Protein AF-A0A078FXF6-F1 (afdb_monomer_lite)

Organism: Brassica napus (NCBI:txid3708)

Structure (mmCIF, N/CA/C/O backbone):
data_AF-A0A078FXF6-F1
#
_entry.id   AF-A0A078FXF6-F1
#
loop_
_atom_site.group_PDB
_atom_site.id
_atom_site.type_symbol
_atom_site.label_atom_id
_atom_site.label_alt_id
_atom_site.label_comp_id
_atom_site.label_asym_id
_atom_site.label_entity_id
_atom_site.label_seq_id
_atom_site.pdbx_PDB_ins_code
_atom_site.Cartn_x
_atom_site.Cartn_y
_atom_site.Cartn_z
_atom_site.occupancy
_atom_site.B_iso_or_equiv
_atom_site.auth_seq_id
_atom_site.auth_comp_id
_atom_site.auth_asym_id
_atom_site.auth_atom_id
_atom_site.pdbx_PDB_model_num
ATOM 1 N N . MET A 1 1 ? -2.263 21.112 -23.244 1.00 32.84 1 MET A N 1
ATOM 2 C CA . MET A 1 1 ? -1.954 19.713 -23.606 1.00 32.84 1 MET A CA 1
ATOM 3 C C . MET A 1 1 ? -0.441 19.580 -23.628 1.00 32.84 1 MET A C 1
ATOM 5 O O . MET A 1 1 ? 0.183 19.978 -24.601 1.00 32.84 1 MET A O 1
ATOM 9 N N . GLY A 1 2 ? 0.149 19.208 -22.490 1.00 35.72 2 GLY A N 1
ATOM 10 C CA . GLY A 1 2 ? 1.601 19.121 -22.331 1.00 35.72 2 GLY A CA 1
ATOM 11 C C . GLY A 1 2 ? 2.109 17.804 -22.902 1.00 35.72 2 GLY A C 1
ATOM 12 O O . GLY A 1 2 ? 1.556 16.751 -22.601 1.00 35.72 2 GLY A O 1
ATOM 13 N N . VAL A 1 3 ? 3.125 17.876 -23.754 1.00 35.66 3 VAL A N 1
ATOM 14 C CA . VAL A 1 3 ? 3.787 16.703 -24.325 1.00 35.66 3 VAL A CA 1
ATOM 15 C C . VAL A 1 3 ? 4.560 16.031 -23.188 1.00 35.66 3 VAL A C 1
ATOM 17 O O . VAL A 1 3 ? 5.503 16.616 -22.659 1.00 35.66 3 VAL A O 1
ATOM 20 N N . GLY A 1 4 ? 4.104 14.856 -22.750 1.00 34.31 4 GLY A N 1
ATOM 21 C CA . GLY A 1 4 ? 4.782 14.075 -21.714 1.00 34.31 4 GLY A CA 1
ATOM 22 C C . GLY A 1 4 ? 6.202 13.674 -22.140 1.00 34.31 4 GLY A C 1
ATOM 23 O O . GLY A 1 4 ? 6.516 13.680 -23.335 1.00 34.31 4 GLY A O 1
ATOM 24 N N . PRO A 1 5 ? 7.084 13.339 -21.186 1.00 41.81 5 PRO A N 1
ATOM 25 C CA . PRO A 1 5 ? 8.470 13.013 -21.483 1.00 41.81 5 PRO A CA 1
ATOM 26 C C . PRO A 1 5 ? 8.595 11.762 -22.371 1.00 41.81 5 PRO A C 1
ATOM 28 O O . PRO A 1 5 ? 7.866 10.775 -22.241 1.00 41.81 5 PRO A O 1
ATOM 31 N N . ILE A 1 6 ? 9.538 11.833 -23.310 1.00 39.38 6 ILE A N 1
ATOM 32 C CA . ILE A 1 6 ? 9.763 10.846 -24.366 1.00 39.38 6 ILE A CA 1
ATOM 33 C C . ILE A 1 6 ? 10.965 9.971 -23.995 1.00 39.38 6 ILE A C 1
ATOM 35 O O . ILE A 1 6 ? 12.043 10.508 -23.735 1.00 39.38 6 ILE A O 1
ATOM 39 N N . LEU A 1 7 ? 10.827 8.639 -24.042 1.00 47.16 7 LEU A N 1
ATOM 40 C CA . LEU A 1 7 ? 11.956 7.727 -23.843 1.00 47.16 7 LEU A CA 1
ATOM 41 C C . LEU A 1 7 ? 12.024 6.624 -24.912 1.00 47.16 7 LEU A C 1
ATOM 43 O O . LEU A 1 7 ? 11.009 6.103 -25.357 1.00 47.16 7 LEU A O 1
ATOM 47 N N . ASN A 1 8 ? 13.231 6.246 -25.336 1.00 39.69 8 ASN A N 1
ATOM 48 C CA . ASN A 1 8 ? 13.445 5.203 -26.347 1.00 39.69 8 ASN A CA 1
ATOM 49 C C . ASN A 1 8 ? 13.831 3.874 -25.681 1.00 39.69 8 ASN A C 1
ATOM 51 O O . ASN A 1 8 ? 14.885 3.798 -25.050 1.00 39.69 8 ASN A O 1
ATOM 55 N N . PHE A 1 9 ? 13.038 2.814 -25.871 1.00 40.16 9 PHE A N 1
ATOM 56 C CA . PHE A 1 9 ? 13.339 1.474 -25.348 1.00 40.16 9 PHE A CA 1
ATOM 57 C C . PHE A 1 9 ? 13.488 0.442 -26.473 1.00 40.16 9 PHE A C 1
ATOM 59 O O . PHE A 1 9 ? 12.842 0.511 -27.515 1.00 40.16 9 PHE A O 1
ATOM 66 N N . LYS A 1 10 ? 14.335 -0.575 -26.254 1.00 38.81 10 LYS A N 1
ATOM 67 C CA . LYS A 1 10 ? 14.360 -1.784 -27.091 1.00 38.81 10 LYS A CA 1
ATOM 68 C C . LYS A 1 10 ? 13.373 -2.804 -26.528 1.00 38.81 10 LYS A C 1
ATOM 70 O O . LYS A 1 10 ? 13.610 -3.343 -25.450 1.00 38.81 10 LYS A O 1
ATOM 75 N N . LYS A 1 11 ? 12.361 -3.165 -27.323 1.00 38.41 11 LYS A N 1
ATOM 76 C CA . LYS A 1 11 ? 11.330 -4.195 -27.056 1.00 38.41 11 LYS A CA 1
ATOM 77 C C . LYS A 1 11 ? 11.860 -5.507 -26.450 1.00 38.41 11 LYS A C 1
ATOM 79 O O . LYS A 1 11 ? 11.166 -6.185 -25.706 1.00 38.41 11 LYS A O 1
ATOM 84 N N . LYS A 1 12 ? 13.128 -5.845 -26.717 1.00 35.59 12 LYS A N 1
ATOM 85 C CA . LYS A 1 12 ? 13.789 -7.063 -26.228 1.00 35.59 12 LYS A CA 1
ATOM 86 C C . LYS A 1 12 ? 14.104 -7.081 -24.720 1.00 35.59 12 LYS A C 1
ATOM 88 O O . LYS A 1 12 ? 14.431 -8.153 -24.229 1.00 35.59 12 LYS A O 1
ATOM 93 N N . LEU A 1 13 ? 14.040 -5.948 -24.006 1.00 41.03 13 LEU A N 1
ATOM 94 C CA . LEU A 1 13 ? 14.214 -5.917 -22.541 1.00 41.03 13 LEU A CA 1
ATOM 95 C C . LEU A 1 13 ? 12.914 -6.165 -21.760 1.00 41.03 13 LEU A C 1
ATOM 97 O O . LEU A 1 13 ? 12.988 -6.574 -20.608 1.00 41.03 13 LEU A O 1
ATOM 101 N N . ILE A 1 14 ? 11.744 -5.937 -22.365 1.00 43.31 14 ILE A N 1
ATOM 102 C CA . ILE A 1 14 ? 10.463 -5.925 -21.637 1.00 43.31 14 ILE A CA 1
ATOM 103 C C . ILE A 1 14 ? 9.888 -7.346 -21.486 1.00 43.31 14 ILE A C 1
ATOM 105 O O . ILE A 1 14 ? 9.278 -7.658 -20.474 1.00 43.31 14 ILE A O 1
ATOM 109 N N . THR A 1 15 ? 10.155 -8.258 -22.428 1.00 36.28 15 THR A N 1
ATOM 110 C CA . THR A 1 15 ? 9.538 -9.603 -22.439 1.00 36.28 15 THR A CA 1
ATOM 111 C C . THR A 1 15 ? 10.509 -10.761 -22.193 1.00 36.28 15 THR A C 1
ATOM 113 O O . THR A 1 15 ? 10.181 -11.921 -22.438 1.00 36.28 15 THR A O 1
ATOM 116 N N . GLY A 1 16 ? 11.725 -10.499 -21.715 1.00 30.41 16 GLY A N 1
ATOM 117 C CA . GLY A 1 16 ? 12.685 -11.568 -21.466 1.00 30.41 16 GLY A CA 1
ATOM 118 C C . GLY A 1 16 ? 13.772 -11.150 -20.499 1.00 30.41 16 GLY A C 1
ATOM 119 O O . GLY A 1 16 ? 14.509 -10.207 -20.771 1.00 30.41 16 GLY A O 1
ATOM 120 N N . ARG A 1 17 ? 13.908 -11.896 -19.393 1.00 32.69 17 ARG A N 1
ATOM 121 C CA . ARG A 1 17 ? 15.069 -11.806 -18.497 1.00 32.69 17 ARG A CA 1
ATOM 122 C C . ARG A 1 17 ? 16.344 -11.721 -19.351 1.00 32.69 17 ARG A C 1
ATOM 124 O O . ARG A 1 17 ? 16.556 -12.630 -20.164 1.00 32.69 17 ARG A O 1
ATOM 131 N N . PRO A 1 18 ? 17.204 -10.701 -19.191 1.00 36.16 18 PRO A N 1
ATOM 132 C CA . PRO A 1 18 ? 18.465 -10.657 -19.910 1.00 36.16 18 PRO A CA 1
ATOM 133 C C . PRO A 1 18 ? 19.343 -11.802 -19.395 1.00 36.16 18 PRO A C 1
ATOM 135 O O . PRO A 1 18 ? 19.995 -11.710 -18.356 1.00 36.16 18 PRO A O 1
ATOM 138 N N . LYS A 1 19 ? 19.342 -12.932 -20.112 1.00 31.70 19 LYS A N 1
ATOM 139 C CA . LYS A 1 19 ? 20.349 -13.973 -19.917 1.00 31.70 19 LYS A CA 1
ATOM 140 C C . LYS A 1 19 ? 21.708 -13.328 -20.175 1.00 31.70 19 LYS A C 1
ATOM 142 O O . LYS A 1 19 ? 21.952 -12.791 -21.253 1.00 31.70 19 LYS A O 1
ATOM 147 N N . LYS A 1 20 ? 22.557 -13.379 -19.148 1.00 42.22 20 LYS A N 1
ATOM 148 C CA . LYS A 1 20 ? 23.985 -13.049 -19.153 1.00 42.22 20 LYS A CA 1
ATOM 149 C C . LYS A 1 20 ? 24.634 -13.351 -20.511 1.00 42.22 20 LYS A C 1
ATOM 151 O O . LYS A 1 20 ? 24.920 -14.507 -20.793 1.00 42.22 20 LYS A O 1
ATOM 156 N N . GLN A 1 21 ? 24.898 -12.319 -21.310 1.00 36.09 21 GLN A N 1
ATOM 157 C CA . GLN A 1 21 ? 26.062 -12.221 -22.200 1.00 36.09 21 GLN A CA 1
ATOM 158 C C . GLN A 1 21 ? 26.080 -10.846 -22.871 1.00 36.09 21 GLN A C 1
ATOM 160 O O . GLN A 1 21 ? 25.682 -10.665 -24.019 1.00 36.09 21 GLN A O 1
ATOM 165 N N . ILE A 1 22 ? 26.602 -9.857 -22.149 1.00 33.50 22 ILE A N 1
ATOM 166 C CA . ILE A 1 22 ? 27.200 -8.698 -22.806 1.00 33.50 22 ILE A CA 1
ATOM 167 C C . ILE A 1 22 ? 28.581 -9.177 -23.259 1.00 33.50 22 ILE A C 1
ATOM 169 O O . ILE A 1 22 ? 29.543 -9.172 -22.492 1.00 33.50 22 ILE A O 1
ATOM 173 N N . ARG A 1 23 ? 28.661 -9.699 -24.491 1.00 30.16 23 ARG A N 1
ATOM 174 C CA . ARG A 1 23 ? 29.949 -9.870 -25.170 1.00 30.16 23 ARG A CA 1
ATOM 175 C C . ARG A 1 23 ? 30.587 -8.485 -25.265 1.00 30.16 23 ARG A C 1
ATOM 177 O O . ARG A 1 23 ? 29.956 -7.548 -25.753 1.00 30.16 23 ARG A O 1
ATOM 184 N N . LYS A 1 24 ? 31.823 -8.378 -24.773 1.00 37.53 24 LYS A N 1
ATOM 185 C CA . LYS A 1 24 ? 32.689 -7.220 -24.994 1.00 37.53 24 LYS A CA 1
ATOM 186 C C . LYS A 1 24 ? 32.743 -6.917 -26.494 1.00 37.53 24 LYS A C 1
ATOM 188 O O . LYS A 1 24 ? 32.769 -7.834 -27.313 1.00 37.53 24 LYS A O 1
ATOM 193 N N . ASN A 1 25 ? 32.723 -5.623 -26.785 1.00 43.06 25 ASN A N 1
ATOM 194 C CA . ASN A 1 25 ? 32.970 -4.980 -28.070 1.00 43.06 25 ASN A CA 1
ATOM 195 C C . ASN A 1 25 ? 33.902 -5.800 -28.989 1.00 43.06 25 ASN A C 1
ATOM 197 O O . ASN A 1 25 ? 34.987 -6.180 -28.547 1.00 43.06 25 ASN A O 1
ATOM 201 N N . PRO A 1 26 ? 33.545 -5.988 -30.268 1.00 36.91 26 PRO A N 1
ATOM 202 C CA . PRO A 1 26 ? 34.552 -5.918 -31.306 1.00 36.91 26 PRO A CA 1
ATOM 203 C C . PRO A 1 26 ? 34.165 -4.848 -32.318 1.00 36.91 26 PRO A C 1
ATOM 205 O O . PRO A 1 26 ? 33.087 -4.854 -32.917 1.00 36.91 26 PRO A O 1
ATOM 208 N N . GLU A 1 27 ? 35.094 -3.921 -32.466 1.00 42.72 27 GLU A N 1
ATOM 209 C CA . GLU A 1 27 ? 35.189 -3.002 -33.579 1.00 42.72 27 GLU A CA 1
ATOM 210 C C . GLU A 1 27 ? 35.084 -3.764 -34.912 1.00 42.72 27 GLU A C 1
ATOM 212 O O . GLU A 1 27 ? 35.581 -4.879 -35.055 1.00 42.72 27 GLU A O 1
ATOM 217 N N . THR A 1 28 ? 34.387 -3.143 -35.865 1.00 37.56 28 THR A N 1
ATOM 218 C CA . THR A 1 28 ? 34.524 -3.315 -37.322 1.00 37.56 28 THR A CA 1
ATOM 219 C C . THR A 1 28 ? 34.809 -4.729 -37.849 1.00 37.56 28 THR A C 1
ATOM 221 O O . THR A 1 28 ? 35.957 -5.124 -38.022 1.00 37.56 28 THR A O 1
ATOM 224 N N . PHE A 1 29 ? 33.760 -5.431 -38.284 1.00 34.91 29 PHE A N 1
ATOM 225 C CA . PHE A 1 29 ? 33.900 -6.462 -39.316 1.00 34.91 29 PHE A CA 1
ATOM 226 C C . PHE A 1 29 ? 33.449 -5.889 -40.661 1.00 34.91 29 PHE A C 1
ATOM 228 O O . PHE A 1 29 ? 32.265 -5.635 -40.876 1.00 34.91 29 PHE A O 1
ATOM 235 N N . CYS A 1 30 ? 34.410 -5.677 -41.560 1.00 30.48 30 CYS A N 1
ATOM 236 C CA . CYS A 1 30 ? 34.170 -5.370 -42.964 1.00 30.48 30 CYS A CA 1
ATOM 237 C C . CYS A 1 30 ? 34.418 -6.640 -43.788 1.00 30.48 30 CYS A C 1
ATOM 239 O O . CYS A 1 30 ? 35.562 -7.011 -44.038 1.00 30.48 30 CYS A O 1
ATOM 241 N N . CYS A 1 31 ? 33.348 -7.298 -44.232 1.00 32.03 31 CYS A N 1
ATOM 242 C CA . CYS A 1 31 ? 33.403 -8.189 -45.387 1.00 32.03 31 CYS A CA 1
ATOM 243 C C . CYS A 1 31 ? 32.478 -7.621 -46.470 1.00 32.03 31 CYS A C 1
ATOM 245 O O . CYS A 1 31 ? 31.262 -7.578 -46.314 1.00 32.03 31 CYS A O 1
ATOM 247 N N . ARG A 1 32 ? 33.136 -7.120 -47.521 1.00 43.12 32 ARG A N 1
ATOM 248 C CA . ARG A 1 32 ? 32.681 -6.706 -48.859 1.00 43.12 32 ARG A CA 1
ATOM 249 C C . ARG A 1 32 ? 31.181 -6.855 -49.179 1.00 43.12 32 ARG A C 1
ATOM 251 O O . ARG A 1 32 ? 30.665 -7.959 -49.303 1.00 43.12 32 ARG A O 1
ATOM 258 N N . GLY A 1 33 ? 30.570 -5.728 -49.550 1.00 41.19 33 GLY A N 1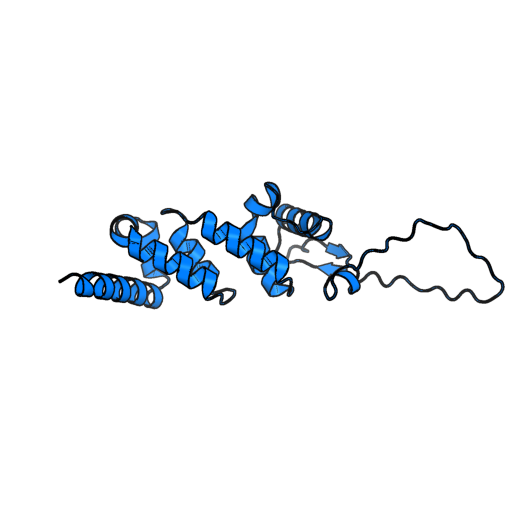
ATOM 259 C CA . GLY A 1 33 ? 29.782 -5.670 -50.790 1.00 41.19 33 GLY A CA 1
ATOM 260 C C . GLY A 1 33 ? 28.266 -5.512 -50.693 1.00 41.19 33 GLY A C 1
ATOM 261 O O . GLY A 1 33 ? 27.659 -5.223 -51.713 1.00 41.19 33 GLY A O 1
ATOM 262 N N . HIS A 1 34 ? 27.648 -5.609 -49.516 1.00 32.91 34 HIS A N 1
ATOM 263 C CA . HIS A 1 34 ? 26.240 -5.235 -49.345 1.00 32.91 34 HIS A CA 1
ATOM 264 C C . HIS A 1 34 ? 26.076 -4.427 -48.059 1.00 32.91 34 HIS A C 1
ATOM 266 O O . HIS A 1 34 ? 26.084 -4.977 -46.959 1.00 32.91 34 HIS A O 1
ATOM 272 N N . HIS A 1 35 ? 25.920 -3.107 -48.187 1.00 35.78 35 HIS A N 1
ATOM 273 C CA . HIS A 1 35 ? 25.450 -2.266 -47.088 1.00 35.78 35 HIS A CA 1
ATOM 274 C C . HIS A 1 35 ? 23.980 -2.599 -46.801 1.00 35.78 35 HIS A C 1
ATOM 276 O O . HIS A 1 35 ? 23.073 -1.873 -47.197 1.00 35.78 35 HIS A O 1
ATOM 282 N N . VAL A 1 36 ? 23.721 -3.696 -46.090 1.00 37.03 36 VAL A N 1
ATOM 283 C CA . VAL A 1 36 ? 22.440 -3.856 -45.403 1.00 37.03 36 VAL A CA 1
ATOM 284 C C . VAL A 1 36 ? 22.536 -3.032 -44.128 1.00 37.03 36 VAL A C 1
ATOM 286 O O . VAL A 1 36 ? 23.030 -3.478 -43.093 1.00 37.03 36 VAL A O 1
ATOM 289 N N . MET A 1 37 ? 22.099 -1.779 -44.225 1.00 37.25 37 MET A N 1
ATOM 290 C CA . MET A 1 37 ? 21.830 -0.942 -43.065 1.00 37.25 37 MET A CA 1
ATOM 291 C C . MET A 1 37 ? 20.722 -1.622 -42.256 1.00 37.25 37 MET A C 1
ATOM 293 O O . MET A 1 37 ? 19.537 -1.465 -42.545 1.00 37.25 37 MET A O 1
ATOM 297 N N . LEU A 1 38 ? 21.091 -2.387 -41.225 1.00 44.50 38 LEU A N 1
ATOM 298 C CA . LEU A 1 38 ? 20.154 -2.766 -40.173 1.00 44.50 38 LEU A CA 1
ATOM 299 C C . LEU A 1 38 ? 19.794 -1.483 -39.427 1.00 44.50 38 LEU A C 1
ATOM 301 O O . LEU A 1 38 ? 20.448 -1.098 -38.455 1.00 44.50 38 LEU A O 1
ATOM 305 N N . LYS A 1 39 ? 18.780 -0.779 -39.938 1.00 39.88 39 LYS A N 1
ATOM 306 C CA . LYS A 1 39 ? 18.172 0.378 -39.292 1.00 39.88 39 LYS A CA 1
ATOM 307 C C . LYS A 1 39 ? 17.826 -0.059 -37.872 1.00 39.88 39 LYS A C 1
ATOM 309 O O . LYS A 1 39 ? 16.945 -0.890 -37.668 1.00 39.88 39 LYS A O 1
ATOM 314 N N . ARG A 1 40 ? 18.563 0.456 -36.883 1.00 50.62 40 ARG A N 1
ATOM 315 C CA . ARG A 1 40 ? 18.169 0.358 -35.476 1.00 50.62 40 ARG A CA 1
ATOM 316 C C . ARG A 1 40 ? 16.817 1.058 -35.388 1.00 50.62 40 ARG A C 1
ATOM 318 O O . ARG A 1 40 ? 16.764 2.283 -35.404 1.00 50.62 40 ARG A O 1
ATOM 325 N N . SER A 1 41 ? 15.733 0.292 -35.365 1.00 49.66 41 SER A N 1
ATOM 326 C CA . SER A 1 41 ? 14.411 0.816 -35.055 1.00 49.66 41 SER A CA 1
ATOM 327 C C . SER A 1 41 ? 14.444 1.253 -33.591 1.00 49.66 41 SER A C 1
ATOM 329 O O . SER A 1 41 ? 14.396 0.427 -32.680 1.00 49.66 41 SER A O 1
ATOM 331 N N . CYS A 1 42 ? 14.652 2.549 -33.366 1.00 51.47 42 CYS A N 1
ATOM 332 C CA . CYS A 1 42 ? 14.378 3.162 -32.076 1.00 51.47 42 CYS A CA 1
ATOM 333 C C . CYS A 1 42 ? 12.858 3.273 -31.987 1.00 51.47 42 CYS A C 1
ATOM 335 O O . CYS A 1 42 ? 12.262 4.055 -32.724 1.00 51.47 42 CYS A O 1
ATOM 337 N N . GLU A 1 43 ? 12.241 2.432 -31.162 1.00 61.62 43 GLU A N 1
ATOM 338 C CA . GLU A 1 43 ? 10.837 2.593 -30.805 1.00 61.62 43 GLU A CA 1
ATOM 339 C C . GLU A 1 43 ? 10.776 3.553 -29.618 1.00 61.62 43 GLU A C 1
ATOM 341 O O . GLU A 1 43 ? 11.410 3.351 -28.577 1.00 61.62 43 GLU A O 1
ATOM 346 N N . THR A 1 44 ? 10.048 4.639 -29.824 1.00 61.31 44 THR A N 1
ATOM 347 C CA . THR A 1 44 ? 9.830 5.666 -28.821 1.00 61.31 44 THR A CA 1
ATOM 348 C C . THR A 1 44 ? 8.581 5.316 -28.025 1.00 61.31 44 THR A C 1
ATOM 350 O O . THR A 1 44 ? 7.508 5.155 -28.601 1.00 61.31 44 THR A O 1
ATOM 353 N N . VAL A 1 45 ? 8.721 5.200 -26.706 1.00 69.44 45 VAL A N 1
ATOM 354 C CA . VAL A 1 45 ? 7.616 4.979 -25.771 1.00 69.44 45 VAL A CA 1
ATOM 355 C C . VAL A 1 45 ? 7.416 6.254 -24.959 1.00 69.44 45 VAL A C 1
ATOM 357 O O . VAL A 1 45 ? 8.323 6.746 -24.287 1.00 69.44 45 VAL A O 1
ATOM 360 N N . THR A 1 46 ? 6.216 6.812 -25.046 1.00 73.44 46 THR A N 1
ATOM 361 C CA . THR A 1 46 ? 5.797 7.991 -24.285 1.00 73.44 46 THR A CA 1
ATOM 362 C C . THR A 1 46 ? 5.091 7.570 -23.001 1.00 73.44 46 THR A C 1
ATOM 364 O O . THR A 1 46 ? 4.162 6.761 -23.043 1.00 73.44 46 THR A O 1
ATOM 367 N N . PHE A 1 47 ? 5.498 8.158 -21.875 1.00 77.75 47 PHE A N 1
ATOM 368 C CA . PHE A 1 47 ? 4.859 7.973 -20.570 1.00 77.75 47 PHE A CA 1
ATOM 369 C C . PHE A 1 47 ? 4.126 9.264 -20.205 1.00 77.75 47 PHE A C 1
ATOM 371 O O . PHE A 1 47 ? 4.692 10.145 -19.566 1.00 77.75 47 PHE A O 1
ATOM 378 N N . SER A 1 48 ? 2.880 9.409 -20.666 1.00 76.31 48 SER A N 1
ATOM 379 C CA . SER A 1 48 ? 2.077 10.622 -20.427 1.00 76.31 48 SER A CA 1
ATOM 380 C C . SER A 1 48 ? 1.703 10.821 -18.960 1.00 76.31 48 SER A C 1
ATOM 382 O O . SER A 1 48 ? 1.510 11.953 -18.530 1.00 76.31 48 SER A O 1
ATOM 384 N N . GLU A 1 49 ? 1.624 9.726 -18.205 1.00 77.25 49 GLU A N 1
ATOM 385 C CA . GLU A 1 49 ? 1.096 9.731 -16.836 1.00 77.25 49 GLU A CA 1
ATOM 386 C C . GLU A 1 49 ? 2.174 10.050 -15.800 1.00 77.25 49 GLU A C 1
ATOM 388 O O . GLU A 1 49 ? 1.856 10.300 -14.642 1.00 77.25 49 GLU A O 1
ATOM 393 N N . LEU A 1 50 ? 3.444 10.007 -16.216 1.00 83.00 50 LEU A N 1
ATOM 394 C CA . LEU A 1 50 ? 4.586 10.192 -15.339 1.00 83.00 50 LEU A CA 1
ATOM 395 C C . LEU A 1 50 ? 5.155 11.600 -15.461 1.00 83.00 50 LEU A C 1
ATOM 397 O O . LEU A 1 50 ? 5.413 12.115 -16.553 1.00 83.00 50 LEU A O 1
ATOM 401 N N . LYS A 1 51 ? 5.449 12.189 -14.308 1.00 89.12 51 LYS A N 1
ATOM 402 C CA . LYS A 1 51 ? 6.309 13.362 -14.192 1.00 89.12 51 LYS A CA 1
ATOM 403 C C . LYS A 1 51 ? 7.758 12.980 -14.479 1.00 89.12 51 LYS A C 1
ATOM 405 O O . LYS A 1 51 ? 8.141 11.810 -14.471 1.00 89.12 51 LYS A O 1
ATOM 410 N N . HIS A 1 52 ? 8.590 13.996 -14.699 1.00 85.69 52 HIS A N 1
ATOM 411 C CA . HIS A 1 52 ? 10.005 13.807 -15.018 1.00 85.69 52 HIS A CA 1
ATOM 412 C C . HIS A 1 52 ? 10.740 12.941 -13.981 1.00 85.69 52 HIS A C 1
ATOM 414 O O . HIS A 1 52 ? 11.456 12.017 -14.353 1.00 85.69 52 HIS A O 1
ATOM 420 N N . GLU A 1 53 ? 10.511 13.196 -12.693 1.00 88.75 53 GLU A N 1
ATOM 421 C CA . GLU A 1 53 ? 11.165 12.486 -11.586 1.00 88.75 53 GLU A CA 1
ATOM 422 C C . GLU A 1 53 ? 10.730 11.017 -11.488 1.00 88.75 53 GLU A C 1
ATOM 424 O O . GLU A 1 53 ? 11.562 10.132 -11.279 1.00 88.75 53 GLU A O 1
ATOM 429 N N . GLU A 1 54 ? 9.445 10.746 -11.717 1.00 88.38 54 GLU A N 1
ATOM 430 C CA . GLU A 1 54 ? 8.868 9.398 -11.690 1.00 88.38 54 GLU A CA 1
ATOM 431 C C . GLU A 1 54 ? 9.355 8.570 -12.883 1.00 88.38 54 GLU A C 1
ATOM 433 O O . GLU A 1 54 ? 9.697 7.395 -12.737 1.00 88.38 54 GLU A O 1
ATOM 438 N N . LEU A 1 55 ? 9.457 9.196 -14.063 1.00 88.19 55 LEU A N 1
ATOM 439 C CA . LEU A 1 55 ? 10.066 8.568 -15.230 1.00 88.19 55 LEU A CA 1
ATOM 440 C C . LEU A 1 55 ? 11.549 8.287 -14.983 1.00 88.19 55 LEU A C 1
ATOM 442 O O . LEU A 1 55 ? 12.026 7.204 -15.307 1.00 88.19 55 LEU A O 1
ATOM 446 N N . GLU A 1 56 ? 12.288 9.228 -14.398 1.00 88.38 56 GLU A N 1
ATOM 447 C CA . GLU A 1 56 ? 13.696 9.014 -14.069 1.00 88.38 56 GLU A CA 1
ATOM 448 C C . GLU A 1 56 ? 13.868 7.834 -13.100 1.00 88.38 56 GLU A C 1
ATOM 450 O O . GLU A 1 56 ? 14.777 7.023 -13.284 1.00 88.38 56 GLU A O 1
ATOM 455 N N . ALA A 1 57 ? 12.982 7.697 -12.108 1.00 89.75 57 ALA A N 1
ATOM 456 C CA . ALA A 1 57 ? 12.966 6.555 -11.199 1.00 89.75 57 ALA A CA 1
ATOM 457 C C . ALA A 1 57 ? 12.686 5.234 -11.939 1.00 89.75 57 ALA A C 1
ATOM 459 O O . ALA A 1 57 ? 13.423 4.268 -11.760 1.00 89.75 57 ALA A O 1
ATOM 460 N N . LEU A 1 58 ? 11.696 5.204 -12.838 1.00 88.38 58 LEU A N 1
ATOM 461 C CA . LEU A 1 58 ? 11.399 4.025 -13.660 1.00 88.38 58 LEU A CA 1
ATOM 462 C C . LEU A 1 58 ? 12.598 3.615 -14.526 1.00 88.38 58 LEU A C 1
ATOM 464 O O . LEU A 1 58 ? 12.936 2.438 -14.633 1.00 88.38 58 LEU A O 1
ATOM 468 N N . VAL A 1 59 ? 13.249 4.590 -15.157 1.00 86.94 59 VAL A N 1
ATOM 469 C CA . VAL A 1 59 ? 14.416 4.350 -16.009 1.00 86.94 59 VAL A CA 1
ATOM 470 C C . VAL A 1 59 ? 15.568 3.804 -15.185 1.00 86.94 59 VAL A C 1
ATOM 472 O O . VAL A 1 59 ? 16.166 2.803 -15.575 1.00 86.94 59 VAL A O 1
ATOM 475 N N . LYS A 1 60 ? 15.854 4.413 -14.030 1.00 87.19 60 LYS A N 1
ATOM 476 C CA . LYS A 1 60 ? 16.874 3.903 -13.108 1.00 87.19 60 LYS A CA 1
ATOM 477 C C . LYS A 1 60 ? 16.604 2.453 -12.732 1.00 87.19 60 LYS A C 1
ATOM 479 O O . LYS A 1 60 ? 17.531 1.651 -12.827 1.00 87.19 60 LYS A O 1
ATOM 484 N N . PHE A 1 61 ? 15.353 2.102 -12.451 1.00 87.94 61 PHE A N 1
ATOM 485 C CA . PHE A 1 61 ? 14.985 0.727 -12.148 1.00 87.94 61 PHE A CA 1
ATOM 486 C C . PHE A 1 61 ? 15.273 -0.222 -13.317 1.00 87.94 61 PHE A C 1
ATOM 488 O O . PHE A 1 61 ? 15.897 -1.264 -13.125 1.00 87.94 61 PHE A O 1
ATOM 495 N N . ILE A 1 62 ? 14.883 0.138 -14.544 1.00 86.12 62 ILE A N 1
ATOM 496 C CA . ILE A 1 62 ? 15.075 -0.712 -15.735 1.00 86.12 62 ILE A CA 1
ATOM 497 C C . ILE A 1 62 ? 16.562 -0.962 -16.029 1.00 86.12 62 ILE A C 1
ATOM 499 O O . ILE A 1 62 ? 16.923 -2.029 -16.528 1.00 86.12 62 ILE A O 1
ATOM 503 N N . TYR A 1 63 ? 17.425 0.009 -15.726 1.00 84.19 63 TYR A N 1
ATOM 504 C CA . TYR A 1 63 ? 18.876 -0.121 -15.879 1.00 84.19 63 TYR A CA 1
ATOM 505 C C . TYR A 1 63 ? 19.591 -0.669 -14.633 1.00 84.19 63 TYR A C 1
ATOM 507 O O . TYR A 1 63 ? 20.799 -0.913 -14.694 1.00 84.19 63 TYR A O 1
ATOM 515 N N . SER A 1 64 ? 18.878 -0.872 -13.525 1.00 85.25 64 SER A N 1
ATOM 516 C CA . SER A 1 64 ? 19.412 -1.489 -12.311 1.00 85.25 64 SER A CA 1
ATOM 517 C C . SER A 1 64 ? 19.520 -3.013 -12.453 1.00 85.25 64 SER A C 1
ATOM 519 O O . SER A 1 64 ? 19.107 -3.606 -13.451 1.00 85.25 64 SER A O 1
ATOM 521 N N . ASP A 1 65 ? 20.062 -3.677 -11.432 1.00 81.44 65 ASP A N 1
ATOM 522 C CA . ASP A 1 65 ? 20.070 -5.142 -11.361 1.00 81.44 65 ASP A CA 1
ATOM 523 C C . ASP A 1 65 ? 18.680 -5.740 -11.057 1.00 81.44 65 ASP A C 1
ATOM 525 O O . ASP A 1 65 ? 18.518 -6.963 -11.060 1.00 81.44 65 ASP A O 1
ATOM 529 N N . GLY A 1 66 ? 17.681 -4.884 -10.812 1.00 80.25 66 GLY A N 1
ATOM 530 C CA . GLY A 1 66 ? 16.315 -5.253 -10.469 1.00 80.25 66 GLY A CA 1
ATOM 531 C C . GLY A 1 66 ? 16.203 -5.955 -9.117 1.00 80.25 66 GLY A C 1
ATOM 532 O O . GLY A 1 66 ? 15.195 -6.608 -8.864 1.00 80.25 66 GLY A O 1
ATOM 533 N N . SER A 1 67 ? 17.214 -5.882 -8.249 1.00 84.88 67 SER A N 1
ATOM 534 C CA . SER A 1 67 ? 17.203 -6.583 -6.958 1.00 84.88 67 SER A CA 1
ATOM 535 C C . SER A 1 67 ? 16.233 -5.964 -5.945 1.00 84.88 67 SER A C 1
ATOM 537 O O . SER A 1 67 ? 15.715 -6.667 -5.077 1.00 84.88 67 SER A O 1
ATOM 539 N N . GLY A 1 68 ? 15.941 -4.668 -6.071 1.00 88.94 68 GLY A N 1
ATOM 540 C CA . GLY A 1 68 ? 15.041 -3.947 -5.179 1.00 88.94 68 GLY A CA 1
ATOM 541 C C . GLY A 1 68 ? 14.832 -2.492 -5.588 1.00 88.94 68 GLY A C 1
ATOM 542 O O . GLY A 1 68 ? 15.344 -2.045 -6.610 1.00 88.94 68 GLY A O 1
ATOM 543 N N . LEU A 1 69 ? 14.069 -1.765 -4.767 1.00 91.88 69 LEU A N 1
ATOM 544 C CA . LEU A 1 69 ? 13.832 -0.330 -4.929 1.00 91.88 69 LEU A CA 1
ATOM 545 C C . LEU A 1 69 ? 14.847 0.474 -4.104 1.00 91.88 69 LEU A C 1
ATOM 547 O O . LEU A 1 69 ? 14.961 0.298 -2.887 1.00 91.88 69 LEU A O 1
ATOM 551 N N . SER A 1 70 ? 15.552 1.383 -4.763 1.00 91.00 70 SER A N 1
ATOM 552 C CA . SER A 1 70 ? 16.359 2.448 -4.173 1.00 91.00 70 SER A CA 1
ATOM 553 C C . SER A 1 70 ? 15.488 3.513 -3.498 1.00 91.00 70 SER A C 1
ATOM 555 O O . SER A 1 70 ? 14.275 3.575 -3.693 1.00 91.00 70 SER A O 1
ATOM 557 N N . ALA A 1 71 ? 16.112 4.403 -2.721 1.00 89.88 71 ALA A N 1
ATOM 558 C CA . ALA A 1 71 ? 15.407 5.476 -2.015 1.00 89.88 71 ALA A CA 1
ATOM 559 C C . ALA A 1 71 ? 14.563 6.366 -2.949 1.00 89.88 71 ALA A C 1
ATOM 561 O O . ALA A 1 71 ? 13.425 6.683 -2.618 1.00 89.88 71 ALA A O 1
ATOM 562 N N . LYS A 1 72 ? 15.082 6.696 -4.140 1.00 87.56 72 LYS A N 1
ATOM 563 C CA . LYS A 1 72 ? 14.362 7.519 -5.125 1.00 87.56 72 LYS A CA 1
ATOM 564 C C . LYS A 1 72 ? 13.153 6.789 -5.716 1.00 87.56 72 LYS A C 1
ATOM 566 O O . LYS A 1 72 ? 12.120 7.395 -5.959 1.00 87.56 72 LYS A O 1
ATOM 571 N N . GLU A 1 73 ? 13.253 5.480 -5.935 1.00 90.06 73 GLU A N 1
ATOM 572 C CA . GLU A 1 73 ? 12.115 4.694 -6.430 1.00 90.06 73 GLU A CA 1
ATOM 573 C C . GLU A 1 73 ? 11.048 4.504 -5.345 1.00 90.06 73 GLU A C 1
ATOM 575 O O . GLU A 1 73 ? 9.858 4.519 -5.647 1.00 90.06 73 GLU A O 1
ATOM 580 N N . LYS A 1 74 ? 11.455 4.390 -4.075 1.00 92.62 74 LYS A N 1
ATOM 581 C CA . LYS A 1 74 ? 10.529 4.312 -2.936 1.00 92.62 74 LYS A CA 1
ATOM 582 C C . LYS A 1 74 ? 9.711 5.589 -2.751 1.00 92.62 74 LYS A C 1
ATOM 584 O O . LYS A 1 74 ? 8.533 5.504 -2.425 1.00 92.62 74 LYS A O 1
ATOM 589 N N . GLU A 1 75 ? 10.304 6.753 -3.003 1.00 92.56 75 GLU A N 1
ATOM 590 C CA . GLU A 1 75 ? 9.599 8.041 -2.969 1.00 92.56 75 GLU A CA 1
ATOM 591 C C . GLU A 1 75 ? 8.440 8.089 -3.978 1.00 92.56 75 GLU A C 1
ATOM 593 O O . GLU A 1 75 ? 7.354 8.578 -3.671 1.00 92.56 75 GLU A O 1
ATOM 598 N N . HIS A 1 76 ? 8.634 7.490 -5.155 1.00 93.25 76 HIS A N 1
ATOM 599 C CA . HIS A 1 76 ? 7.643 7.446 -6.231 1.00 93.25 76 HIS A CA 1
ATOM 600 C C . HIS A 1 76 ? 6.939 6.085 -6.354 1.00 93.25 76 HIS A C 1
ATOM 602 O O . HIS A 1 76 ? 6.407 5.750 -7.414 1.00 93.25 76 HIS A O 1
ATOM 608 N N . VAL A 1 77 ? 6.910 5.287 -5.279 1.00 94.31 77 VAL A N 1
ATOM 609 C CA . VAL A 1 77 ? 6.458 3.886 -5.328 1.00 94.31 77 VAL A CA 1
ATOM 610 C C . VAL A 1 77 ? 5.029 3.729 -5.851 1.00 94.31 77 VAL A C 1
ATOM 612 O O . VAL A 1 77 ? 4.748 2.771 -6.564 1.00 94.31 77 VAL A O 1
ATOM 615 N N . ARG A 1 78 ? 4.133 4.680 -5.560 1.00 92.81 78 ARG A N 1
ATOM 616 C CA . ARG A 1 78 ? 2.735 4.653 -6.024 1.00 92.81 78 ARG A CA 1
ATOM 617 C C . ARG A 1 78 ? 2.638 4.812 -7.538 1.00 92.81 78 ARG A C 1
ATOM 619 O O . ARG A 1 78 ? 2.007 3.999 -8.206 1.00 92.81 78 ARG A O 1
ATOM 626 N N . SER A 1 79 ? 3.311 5.818 -8.087 1.00 92.19 79 SER A N 1
ATOM 627 C CA . SER A 1 79 ? 3.327 6.084 -9.528 1.00 92.19 79 SER A CA 1
ATOM 628 C C . SER A 1 79 ? 4.024 4.958 -10.290 1.00 92.19 79 SER A C 1
ATOM 630 O O . SER A 1 79 ? 3.552 4.531 -11.347 1.00 92.19 79 SER A O 1
ATOM 632 N N . LEU A 1 80 ? 5.109 4.418 -9.722 1.00 92.25 80 LEU A N 1
ATOM 633 C CA . LEU A 1 80 ? 5.795 3.248 -10.266 1.00 92.25 80 LEU A CA 1
ATOM 634 C C . LEU A 1 80 ? 4.917 1.999 -10.228 1.00 92.25 80 LEU A C 1
ATOM 636 O O . LEU A 1 80 ? 4.919 1.259 -11.200 1.00 92.25 80 LEU A O 1
ATOM 640 N N . TYR A 1 81 ? 4.140 1.785 -9.168 1.00 93.81 81 TYR A N 1
ATOM 641 C CA . TYR A 1 81 ? 3.221 0.653 -9.050 1.00 93.81 81 TYR A CA 1
ATOM 642 C C . TYR A 1 81 ? 2.147 0.662 -10.148 1.00 93.81 81 TYR A C 1
ATOM 644 O O . TYR A 1 81 ? 2.004 -0.321 -10.875 1.00 93.81 81 TYR A O 1
ATOM 652 N N . VAL A 1 82 ? 1.457 1.794 -10.330 1.00 90.88 82 VAL A N 1
ATOM 653 C CA . VAL A 1 82 ? 0.418 1.950 -11.367 1.00 90.88 82 VAL A CA 1
ATOM 654 C C . VAL A 1 82 ? 1.017 1.809 -12.767 1.00 90.88 82 VAL A C 1
ATOM 656 O O . VAL A 1 82 ? 0.459 1.140 -13.635 1.00 90.88 82 VAL A O 1
ATOM 659 N N . THR A 1 83 ? 2.191 2.400 -12.989 1.00 89.31 83 THR A N 1
ATOM 660 C CA . THR A 1 83 ? 2.896 2.293 -14.272 1.00 89.31 83 THR A CA 1
ATOM 661 C C . THR A 1 83 ? 3.366 0.867 -14.533 1.00 89.31 83 THR A C 1
ATOM 663 O O . THR A 1 83 ? 3.244 0.373 -15.649 1.00 89.31 83 THR A O 1
ATOM 666 N N . ALA A 1 84 ? 3.891 0.183 -13.521 1.00 89.44 84 ALA A N 1
ATOM 667 C CA . ALA A 1 84 ? 4.369 -1.182 -13.658 1.00 89.44 84 ALA A CA 1
ATOM 668 C C . ALA A 1 84 ? 3.246 -2.128 -14.075 1.00 89.44 84 ALA A C 1
ATOM 670 O O . ALA A 1 84 ? 3.491 -3.040 -14.852 1.00 89.44 84 ALA A O 1
ATOM 671 N N . ASP A 1 85 ? 2.021 -1.902 -13.612 1.00 88.25 85 ASP A N 1
ATOM 672 C CA . ASP A 1 85 ? 0.881 -2.674 -14.086 1.00 88.25 85 ASP A CA 1
ATOM 673 C C . ASP A 1 85 ? 0.454 -2.273 -15.505 1.00 88.25 85 ASP A C 1
ATOM 675 O O . ASP A 1 85 ? 0.372 -3.131 -16.381 1.00 88.25 85 ASP A O 1
ATOM 679 N N . LYS A 1 86 ? 0.323 -0.966 -15.783 1.00 86.81 86 LYS A N 1
ATOM 680 C CA . LYS A 1 86 ? -0.069 -0.445 -17.107 1.00 86.81 86 LYS A CA 1
ATOM 681 C C . LYS A 1 86 ? 0.860 -0.891 -18.241 1.00 86.81 86 LYS A C 1
ATOM 683 O O . LYS A 1 86 ? 0.406 -1.103 -19.362 1.00 86.81 86 LYS A O 1
ATOM 688 N N . TYR A 1 87 ? 2.160 -0.978 -17.971 1.00 85.12 87 TYR A N 1
ATOM 689 C CA . TYR A 1 87 ? 3.180 -1.381 -18.944 1.00 85.12 87 TYR A CA 1
ATOM 690 C C . TYR A 1 87 ? 3.622 -2.840 -18.774 1.00 85.12 87 TYR A C 1
ATOM 692 O O . TYR A 1 87 ? 4.640 -3.230 -19.346 1.00 85.12 87 TYR A O 1
ATOM 700 N N . GLU A 1 88 ? 2.877 -3.633 -17.997 1.00 86.88 88 GLU A N 1
ATOM 701 C CA . GLU A 1 88 ? 3.102 -5.067 -17.803 1.00 86.88 88 GLU A CA 1
ATOM 702 C C . GLU A 1 88 ? 4.553 -5.400 -17.407 1.00 86.88 88 GLU A C 1
ATOM 704 O O . GLU A 1 88 ? 5.245 -6.202 -18.037 1.00 86.88 88 GLU A O 1
ATOM 709 N N . ILE A 1 89 ? 5.020 -4.795 -16.312 1.00 88.06 89 ILE A N 1
ATOM 710 C CA . ILE A 1 89 ? 6.314 -5.049 -15.665 1.00 88.06 89 ILE A CA 1
ATOM 711 C C . ILE A 1 89 ? 6.065 -5.727 -14.297 1.00 88.06 89 ILE A C 1
ATOM 713 O O . ILE A 1 89 ? 6.213 -5.082 -13.252 1.00 88.06 89 ILE A O 1
ATOM 717 N N . PRO A 1 90 ? 5.715 -7.035 -14.250 1.00 88.62 90 PRO A N 1
ATOM 718 C CA . PRO A 1 90 ? 5.297 -7.707 -13.015 1.00 88.62 90 PRO A CA 1
ATOM 719 C C . PRO A 1 90 ? 6.326 -7.624 -11.889 1.00 88.62 90 PRO A C 1
ATOM 721 O O . PRO A 1 90 ? 5.965 -7.430 -10.736 1.00 88.62 90 PRO A O 1
ATOM 724 N N . HIS A 1 91 ? 7.614 -7.718 -12.228 1.00 90.19 91 HIS A N 1
ATOM 725 C CA . HIS A 1 91 ? 8.696 -7.689 -11.242 1.00 90.19 91 HIS A CA 1
ATOM 726 C C . HIS A 1 91 ? 8.775 -6.351 -10.493 1.00 90.19 91 HIS A C 1
ATOM 728 O O . HIS A 1 91 ? 8.911 -6.333 -9.272 1.00 90.19 91 HIS A O 1
ATOM 734 N N . LEU A 1 92 ? 8.632 -5.226 -11.206 1.00 91.12 92 LEU A N 1
ATOM 735 C CA . LEU A 1 92 ? 8.575 -3.903 -10.580 1.00 91.12 92 LEU A CA 1
ATOM 736 C C . LEU A 1 92 ? 7.309 -3.767 -9.732 1.00 91.12 92 LEU A C 1
ATOM 738 O O . LEU A 1 92 ? 7.382 -3.321 -8.590 1.00 91.12 92 LEU A O 1
ATOM 742 N N . ARG A 1 93 ? 6.164 -4.210 -10.263 1.00 92.62 93 ARG A N 1
ATOM 743 C CA . ARG A 1 93 ? 4.885 -4.176 -9.548 1.00 92.62 93 ARG A CA 1
ATOM 744 C C . ARG A 1 93 ? 4.969 -4.934 -8.224 1.00 92.62 93 ARG A C 1
ATOM 746 O O . ARG A 1 93 ? 4.530 -4.413 -7.205 1.00 92.62 93 ARG A O 1
ATOM 753 N N . ASP A 1 94 ? 5.569 -6.122 -8.215 1.00 93.62 94 ASP A N 1
ATOM 754 C CA . ASP A 1 94 ? 5.700 -6.946 -7.012 1.00 93.62 94 ASP A CA 1
ATOM 755 C C . ASP A 1 94 ? 6.633 -6.302 -5.971 1.00 93.62 94 ASP A C 1
ATOM 757 O O . ASP A 1 94 ? 6.337 -6.318 -4.773 1.00 93.62 94 ASP A O 1
ATOM 761 N N . LEU A 1 95 ? 7.730 -5.674 -6.408 1.00 95.06 95 LEU A N 1
ATOM 762 C CA . LEU A 1 95 ? 8.602 -4.896 -5.523 1.00 95.06 95 LEU A CA 1
ATOM 763 C C . LEU A 1 95 ? 7.877 -3.682 -4.929 1.00 95.06 95 LEU A C 1
ATOM 765 O O . LEU A 1 95 ? 7.957 -3.456 -3.720 1.00 95.06 95 LEU A O 1
ATOM 769 N N . CYS A 1 96 ? 7.134 -2.940 -5.752 1.00 95.06 96 CYS A N 1
ATOM 770 C CA . CYS A 1 96 ? 6.326 -1.813 -5.301 1.00 95.06 96 CYS A CA 1
ATOM 771 C C . CYS A 1 96 ? 5.228 -2.256 -4.327 1.00 95.06 96 CYS A C 1
ATOM 773 O O . CYS A 1 96 ? 5.066 -1.623 -3.288 1.00 95.06 96 CYS A O 1
ATOM 775 N N . ARG A 1 97 ? 4.534 -3.371 -4.598 1.00 95.62 97 ARG A N 1
ATOM 776 C CA . ARG A 1 97 ? 3.539 -3.955 -3.686 1.00 95.62 97 ARG A CA 1
ATOM 777 C C . ARG A 1 97 ? 4.150 -4.221 -2.316 1.00 95.62 97 ARG A C 1
ATOM 779 O O . ARG A 1 97 ? 3.610 -3.790 -1.303 1.00 95.62 97 ARG A O 1
ATOM 786 N N . ASN A 1 98 ? 5.291 -4.906 -2.284 1.00 95.56 98 ASN A N 1
ATOM 787 C CA . ASN A 1 98 ? 5.965 -5.245 -1.035 1.00 95.56 98 ASN A CA 1
ATOM 788 C C . ASN A 1 98 ? 6.358 -3.998 -0.236 1.00 95.56 98 ASN A C 1
ATOM 790 O O . ASN A 1 98 ? 6.259 -3.997 0.989 1.00 95.56 98 ASN A O 1
ATOM 794 N N . GLU A 1 99 ? 6.799 -2.939 -0.910 1.00 95.94 99 GLU A N 1
ATOM 795 C CA . GLU A 1 99 ? 7.134 -1.676 -0.254 1.00 95.94 99 GLU A CA 1
ATOM 796 C C . GLU A 1 99 ? 5.883 -0.929 0.244 1.00 95.94 99 GLU A C 1
ATOM 798 O O . GLU A 1 99 ? 5.877 -0.425 1.368 1.00 95.94 99 GLU A O 1
ATOM 803 N N . LEU A 1 100 ? 4.794 -0.915 -0.532 1.00 95.94 100 LEU A N 1
ATOM 804 C CA . LEU A 1 100 ? 3.510 -0.341 -0.117 1.00 95.94 100 LEU A CA 1
ATOM 805 C C . LEU A 1 100 ? 2.967 -1.041 1.133 1.00 95.94 100 LEU A C 1
ATOM 807 O O . LEU A 1 100 ? 2.619 -0.370 2.098 1.00 95.94 100 LEU A O 1
ATOM 811 N N . VAL A 1 101 ? 2.995 -2.377 1.169 1.00 96.56 101 VAL A N 1
ATOM 812 C CA . VAL A 1 101 ? 2.588 -3.158 2.349 1.00 96.56 101 VAL A CA 1
ATOM 813 C C . VAL A 1 101 ? 3.473 -2.845 3.560 1.00 96.56 101 VAL A C 1
ATOM 815 O O . VAL A 1 101 ? 2.963 -2.649 4.660 1.00 96.56 101 VAL A O 1
ATOM 818 N N . LYS A 1 102 ? 4.797 -2.751 3.377 1.00 96.19 102 LYS A N 1
ATOM 819 C CA . LYS A 1 102 ? 5.737 -2.415 4.463 1.00 96.19 102 LYS A CA 1
ATOM 820 C C . LYS A 1 102 ? 5.564 -0.995 4.998 1.00 96.19 102 LYS A C 1
ATOM 822 O O . LYS A 1 102 ? 5.863 -0.753 6.163 1.00 96.19 102 LYS A O 1
ATOM 827 N N . SER A 1 103 ? 5.122 -0.065 4.157 1.00 95.75 103 SER A N 1
ATOM 828 C CA . SER A 1 103 ? 4.947 1.344 4.520 1.00 95.75 103 SER A CA 1
ATOM 829 C C . SER A 1 103 ? 3.569 1.666 5.110 1.00 95.75 103 SER A C 1
ATOM 831 O O . SER A 1 103 ? 3.338 2.822 5.476 1.00 95.75 103 SER A O 1
ATOM 833 N N . LEU A 1 104 ? 2.668 0.680 5.228 1.00 96.81 104 LEU A N 1
ATOM 834 C CA . LEU A 1 104 ? 1.334 0.861 5.803 1.00 96.81 104 LEU A CA 1
ATOM 835 C C . LEU A 1 104 ? 1.398 1.464 7.211 1.00 96.81 104 LEU A C 1
ATOM 837 O O . LEU A 1 104 ? 2.062 0.957 8.116 1.00 96.81 104 LEU A O 1
ATOM 841 N N . ASN A 1 105 ? 0.664 2.554 7.389 1.00 96.12 105 ASN A N 1
ATOM 842 C CA . ASN A 1 105 ? 0.500 3.272 8.639 1.00 96.12 105 ASN A CA 1
ATOM 843 C C . ASN A 1 105 ? -0.896 3.913 8.714 1.00 96.12 105 ASN A C 1
ATOM 845 O O . ASN A 1 105 ? -1.656 3.908 7.746 1.00 96.12 105 ASN A O 1
ATOM 849 N N . LEU A 1 106 ? -1.241 4.485 9.870 1.00 95.12 106 LEU A N 1
ATOM 850 C CA . LEU A 1 106 ? -2.560 5.088 10.106 1.00 95.12 106 LEU A CA 1
ATOM 851 C C . LEU A 1 106 ? -2.921 6.192 9.101 1.00 95.12 106 LEU A C 1
ATOM 853 O O . LEU A 1 106 ? -4.096 6.348 8.781 1.00 95.12 106 LEU A O 1
ATOM 857 N N . SER A 1 107 ? -1.930 6.934 8.601 1.00 93.25 107 SER A N 1
ATOM 858 C CA . SER A 1 107 ? -2.146 8.075 7.710 1.00 93.25 107 SER A CA 1
ATOM 859 C C . SER A 1 107 ? -2.322 7.668 6.248 1.00 93.25 107 SER A C 1
ATOM 861 O O . SER A 1 107 ? -3.010 8.364 5.510 1.00 93.25 107 SER A O 1
ATOM 863 N N . ASN A 1 108 ? -1.708 6.563 5.809 1.00 95.00 108 ASN A N 1
ATOM 864 C CA . ASN A 1 108 ? -1.723 6.158 4.399 1.00 95.00 108 ASN A CA 1
ATOM 865 C C . ASN A 1 108 ? -2.588 4.928 4.095 1.00 95.00 108 ASN A C 1
ATOM 867 O O . ASN A 1 108 ? -2.836 4.661 2.922 1.00 95.00 108 ASN A O 1
ATOM 871 N N . ALA A 1 109 ? -3.059 4.182 5.099 1.00 96.31 109 ALA A N 1
ATOM 872 C CA . ALA A 1 109 ? -3.727 2.904 4.862 1.00 96.31 109 ALA A CA 1
ATOM 873 C C . ALA A 1 109 ? -4.981 3.027 3.980 1.00 96.31 109 ALA A C 1
ATOM 875 O O . ALA A 1 109 ? -5.195 2.183 3.114 1.00 96.31 109 ALA A O 1
ATOM 876 N N . LEU A 1 110 ? -5.776 4.091 4.156 1.00 95.75 110 LEU A N 1
ATOM 877 C CA . LEU A 1 110 ? -6.967 4.348 3.335 1.00 95.75 110 LEU A CA 1
ATOM 878 C C . LEU A 1 110 ? -6.606 4.614 1.869 1.00 95.75 110 LEU A C 1
ATOM 880 O O . LEU A 1 110 ? -7.222 4.047 0.975 1.00 95.75 110 LEU A O 1
ATOM 884 N N . GLU A 1 111 ? -5.571 5.419 1.631 1.00 94.31 111 GLU A N 1
ATOM 885 C CA . GLU A 1 111 ? -5.082 5.723 0.282 1.00 94.31 111 GLU A CA 1
ATOM 886 C C . GLU A 1 111 ? -4.510 4.467 -0.396 1.00 94.31 111 GLU A C 1
ATOM 888 O O . GLU A 1 111 ? -4.755 4.222 -1.573 1.00 94.31 111 GLU A O 1
ATOM 893 N N . VAL A 1 112 ? -3.768 3.635 0.346 1.00 95.56 112 VAL A N 1
ATOM 894 C CA . VAL A 1 112 ? -3.230 2.369 -0.179 1.00 95.56 112 VAL A CA 1
ATOM 895 C C . VAL A 1 112 ? -4.355 1.379 -0.492 1.00 95.56 112 VAL A C 1
ATOM 897 O O . VAL A 1 112 ? -4.267 0.657 -1.485 1.00 95.56 112 VAL A O 1
ATOM 900 N N . LEU A 1 113 ? -5.428 1.367 0.302 1.00 95.69 113 LEU A N 1
ATOM 901 C CA . LEU A 1 113 ? -6.608 0.560 0.010 1.00 95.69 113 LEU A CA 1
ATOM 902 C C . LEU A 1 113 ? -7.299 1.024 -1.282 1.00 95.69 113 LEU A C 1
ATOM 904 O O . LEU A 1 113 ? -7.613 0.184 -2.120 1.00 95.69 113 LEU A O 1
ATOM 908 N N . GLU A 1 114 ? -7.468 2.333 -1.497 1.00 93.69 114 GLU A N 1
ATOM 909 C CA . GLU A 1 114 ? -7.980 2.869 -2.773 1.00 93.69 114 GLU A CA 1
ATOM 910 C C . GLU A 1 114 ? -7.059 2.484 -3.945 1.00 93.69 114 GLU A C 1
ATOM 912 O O . GLU A 1 114 ? -7.529 2.021 -4.984 1.00 93.69 114 GLU A O 1
ATOM 917 N N . LEU A 1 115 ? -5.739 2.595 -3.759 1.00 92.94 115 LEU A N 1
ATOM 918 C CA . LEU A 1 115 ? -4.740 2.237 -4.769 1.00 92.94 115 LEU A CA 1
ATOM 919 C C . LEU A 1 115 ? -4.789 0.748 -5.154 1.00 92.94 115 LEU A C 1
ATOM 921 O O . LEU A 1 115 ? -4.531 0.404 -6.303 1.00 92.94 115 LEU A O 1
ATOM 925 N N . SER A 1 116 ? -5.148 -0.139 -4.222 1.00 93.19 116 SER A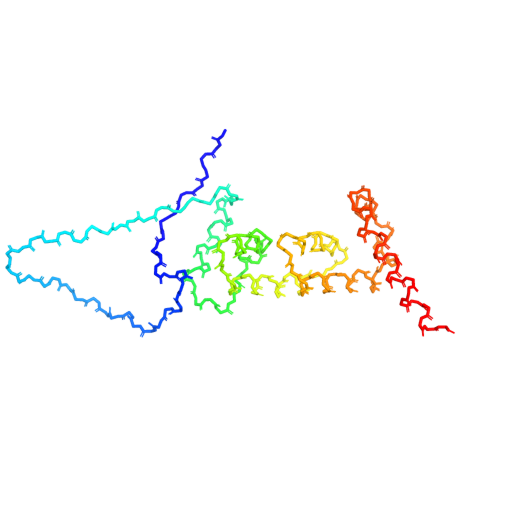 N 1
ATOM 926 C CA . SER A 1 116 ? -5.266 -1.585 -4.478 1.00 93.19 116 SER A CA 1
ATOM 927 C C . SER A 1 116 ? -6.409 -1.981 -5.420 1.00 93.19 116 SER A C 1
ATOM 929 O O . SER A 1 116 ? -6.497 -3.139 -5.825 1.00 93.19 116 SER A O 1
ATOM 931 N N . LEU A 1 117 ? -7.296 -1.038 -5.751 1.00 90.94 117 LEU A N 1
ATOM 932 C CA . LEU A 1 117 ? -8.380 -1.245 -6.709 1.00 90.94 117 LEU A CA 1
ATOM 933 C C . LEU A 1 117 ? -7.940 -0.931 -8.145 1.00 90.94 117 LEU A C 1
ATOM 935 O O . LEU A 1 117 ? -8.597 -1.354 -9.095 1.00 90.94 117 LEU A O 1
ATOM 939 N N . ILE A 1 118 ? -6.847 -0.177 -8.314 1.00 85.00 118 ILE A N 1
ATOM 940 C CA . ILE A 1 118 ? -6.334 0.278 -9.609 1.00 85.00 118 ILE A CA 1
ATOM 941 C C . ILE A 1 118 ? -4.803 0.204 -9.570 1.00 85.00 118 ILE A C 1
ATOM 943 O O . ILE A 1 118 ? -4.144 1.195 -9.236 1.00 85.00 118 ILE A O 1
ATOM 947 N N . PRO A 1 119 ? -4.207 -0.951 -9.904 1.00 81.06 119 PRO A N 1
ATOM 948 C CA . PRO A 1 119 ? -4.786 -2.197 -10.435 1.00 81.06 119 PRO A CA 1
ATOM 949 C C . PRO A 1 119 ? -5.470 -3.040 -9.363 1.00 81.06 119 PRO A C 1
A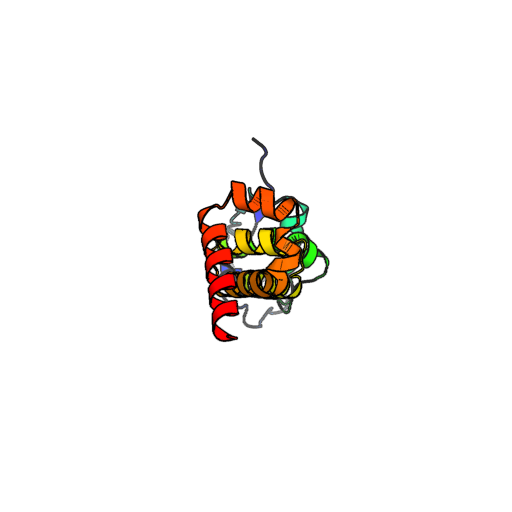TOM 951 O O . PRO A 1 119 ? -5.069 -2.955 -8.207 1.00 81.06 119 PRO A O 1
ATOM 954 N N . LEU A 1 120 ? -6.414 -3.908 -9.751 1.00 85.38 120 LEU A N 1
ATOM 955 C CA . LEU A 1 120 ? -7.029 -4.868 -8.830 1.00 85.38 120 LEU A CA 1
ATOM 956 C C . LEU A 1 120 ? -5.982 -5.877 -8.339 1.00 85.38 120 LEU A C 1
ATOM 958 O O . LEU A 1 120 ? -5.645 -6.844 -9.027 1.00 85.38 120 LEU A O 1
ATOM 962 N N . ASP A 1 121 ? -5.475 -5.639 -7.136 1.00 91.88 121 ASP A N 1
ATOM 963 C CA . ASP A 1 121 ? -4.423 -6.426 -6.511 1.00 91.88 121 ASP A CA 1
ATOM 964 C C . ASP A 1 121 ? -4.879 -6.907 -5.141 1.00 91.88 121 ASP A C 1
ATOM 966 O O . ASP A 1 121 ? -4.746 -6.213 -4.132 1.00 91.88 121 ASP A O 1
ATOM 970 N N . ASN A 1 122 ? -5.408 -8.129 -5.119 1.00 93.25 122 ASN A N 1
ATOM 971 C CA . ASN A 1 122 ? -5.977 -8.722 -3.912 1.00 93.25 122 ASN A CA 1
ATOM 972 C C . ASN A 1 122 ? -4.958 -8.796 -2.766 1.00 93.25 122 ASN A C 1
ATOM 974 O O . ASN A 1 122 ? -5.320 -8.603 -1.615 1.00 93.25 122 ASN A O 1
ATOM 978 N N . ALA A 1 123 ? -3.671 -9.014 -3.059 1.00 94.19 123 ALA A N 1
ATOM 979 C CA . ALA A 1 123 ? -2.658 -9.107 -2.012 1.00 94.19 123 ALA A CA 1
ATOM 980 C C . ALA A 1 123 ? -2.395 -7.745 -1.349 1.00 94.19 123 ALA A C 1
ATOM 982 O O . ALA A 1 123 ? -2.254 -7.672 -0.126 1.00 94.19 123 ALA A O 1
ATOM 983 N N . LEU A 1 124 ? -2.337 -6.663 -2.136 1.00 96.06 124 LEU A N 1
ATOM 984 C CA . LEU A 1 124 ? -2.238 -5.308 -1.590 1.00 96.06 124 LEU A CA 1
ATOM 985 C C . LEU A 1 124 ? -3.524 -4.910 -0.857 1.00 96.06 124 LEU A C 1
ATOM 987 O O . LEU A 1 124 ? -3.458 -4.327 0.227 1.00 96.06 124 LEU A O 1
ATOM 991 N N . HIS A 1 125 ? -4.669 -5.254 -1.446 1.00 96.12 125 HIS A N 1
ATOM 992 C CA . HIS A 1 125 ? -5.992 -4.988 -0.903 1.00 96.12 125 HIS A CA 1
ATOM 993 C C . HIS A 1 125 ? -6.155 -5.627 0.473 1.00 96.12 125 HIS A C 1
ATOM 995 O O . HIS A 1 125 ? -6.367 -4.916 1.451 1.00 96.12 125 HIS A O 1
ATOM 1001 N N . ASP A 1 126 ? -5.954 -6.941 0.578 1.00 96.19 126 ASP A N 1
ATOM 1002 C CA . ASP A 1 126 ? -6.109 -7.701 1.818 1.00 96.19 126 ASP A CA 1
ATOM 1003 C C . ASP A 1 126 ? -5.181 -7.175 2.918 1.00 96.19 126 ASP A C 1
ATOM 1005 O O . ASP A 1 126 ? -5.588 -7.053 4.076 1.00 96.19 126 ASP A O 1
ATOM 1009 N N . ALA A 1 127 ? -3.942 -6.812 2.568 1.00 97.06 127 ALA A N 1
ATOM 1010 C CA . ALA A 1 127 ? -2.982 -6.256 3.516 1.00 97.06 127 ALA A CA 1
ATOM 1011 C C . ALA A 1 127 ? -3.440 -4.897 4.072 1.00 97.06 127 ALA A C 1
ATOM 1013 O O . ALA A 1 127 ? -3.451 -4.699 5.292 1.00 97.06 127 ALA A O 1
ATOM 1014 N N . ALA A 1 128 ? -3.852 -3.973 3.197 1.00 97.19 128 ALA A N 1
ATOM 1015 C CA . ALA A 1 128 ? -4.355 -2.661 3.598 1.00 97.19 128 ALA A CA 1
ATOM 1016 C C . ALA A 1 128 ? -5.672 -2.780 4.383 1.00 97.19 128 ALA A C 1
ATOM 1018 O O . ALA A 1 128 ? -5.825 -2.177 5.448 1.00 97.19 128 ALA A O 1
ATOM 1019 N N . PHE A 1 129 ? -6.589 -3.622 3.912 1.00 96.50 129 PHE A N 1
ATOM 1020 C CA . PHE A 1 129 ? -7.888 -3.871 4.526 1.00 96.50 129 PHE A CA 1
ATOM 1021 C C . PHE A 1 129 ? -7.745 -4.472 5.932 1.00 96.50 129 PHE A C 1
ATOM 1023 O O . PHE A 1 129 ? -8.323 -3.961 6.895 1.00 96.50 129 PHE A O 1
ATOM 1030 N N . CYS A 1 130 ? -6.892 -5.490 6.100 1.00 95.88 130 CYS A N 1
ATOM 1031 C CA . CYS A 1 130 ? -6.587 -6.066 7.412 1.00 95.88 130 CYS A CA 1
ATOM 1032 C C . CYS A 1 130 ? -5.953 -5.041 8.360 1.00 95.88 130 CYS A C 1
ATOM 1034 O O . CYS A 1 130 ? -6.312 -4.988 9.541 1.00 95.88 130 CYS A O 1
ATOM 1036 N N . TYR A 1 131 ? -5.025 -4.216 7.864 1.00 97.38 131 TYR A N 1
ATOM 1037 C CA . TYR A 1 131 ? -4.415 -3.155 8.664 1.00 97.38 131 TYR A CA 1
ATOM 1038 C C . TYR A 1 131 ? -5.468 -2.159 9.165 1.00 97.38 131 TYR A C 1
ATOM 1040 O O . TYR A 1 131 ? -5.471 -1.813 10.351 1.00 97.38 131 TYR A O 1
ATOM 1048 N N . ILE A 1 132 ? -6.390 -1.744 8.291 1.00 96.88 132 ILE A N 1
ATOM 1049 C CA . ILE A 1 132 ? -7.479 -0.825 8.635 1.00 96.88 132 ILE A CA 1
ATOM 1050 C C . ILE A 1 132 ? -8.392 -1.443 9.687 1.00 96.88 132 ILE A C 1
ATOM 1052 O O . ILE A 1 132 ? -8.630 -0.806 10.706 1.00 96.88 132 ILE A O 1
ATOM 1056 N N . ILE A 1 133 ? -8.847 -2.686 9.510 1.00 95.81 133 ILE A N 1
ATOM 1057 C CA . ILE A 1 133 ? -9.708 -3.364 10.494 1.00 95.81 133 ILE A CA 1
ATOM 1058 C C . ILE A 1 133 ? -9.045 -3.414 11.873 1.00 95.81 133 ILE A C 1
ATOM 1060 O O . ILE A 1 133 ? -9.690 -3.124 12.884 1.00 95.81 133 ILE A O 1
ATOM 1064 N N . ASN A 1 134 ? -7.755 -3.751 11.929 1.00 95.19 134 ASN A N 1
ATOM 1065 C CA . ASN A 1 134 ? -7.018 -3.853 13.189 1.00 95.19 134 ASN A CA 1
ATOM 1066 C C . ASN A 1 134 ? -6.876 -2.499 13.903 1.00 95.19 134 ASN A C 1
ATOM 1068 O O . ASN A 1 134 ? -6.827 -2.459 15.132 1.00 95.19 134 ASN A O 1
ATOM 1072 N N . ASN A 1 135 ? -6.860 -1.397 13.151 1.00 95.75 135 ASN A N 1
ATOM 1073 C CA . ASN A 1 135 ? -6.652 -0.043 13.664 1.00 95.75 135 ASN A CA 1
ATOM 1074 C C . ASN A 1 135 ? -7.896 0.854 13.552 1.00 95.75 135 ASN A C 1
ATOM 1076 O O . ASN A 1 135 ? -7.814 2.061 13.794 1.00 95.75 135 ASN A O 1
ATOM 1080 N N . LEU A 1 136 ? -9.060 0.283 13.221 1.00 94.94 136 LEU A N 1
ATOM 1081 C CA . LEU A 1 136 ? -10.239 1.052 12.818 1.00 94.94 136 LEU A CA 1
ATOM 1082 C C . LEU A 1 136 ? -10.705 2.022 13.903 1.00 94.94 136 LEU A C 1
ATOM 1084 O O . LEU A 1 136 ? -11.143 3.120 13.588 1.00 94.94 136 LEU A O 1
ATOM 1088 N N . LYS A 1 137 ? -10.559 1.656 15.183 1.00 93.19 137 LYS A N 1
ATOM 1089 C CA . LYS A 1 137 ? -10.908 2.532 16.315 1.00 93.19 137 LYS A CA 1
ATOM 1090 C C . LYS A 1 137 ? -10.192 3.882 16.257 1.00 93.19 137 LYS A C 1
ATOM 1092 O O . LYS A 1 137 ? -10.771 4.886 16.651 1.00 93.19 137 LYS A O 1
ATOM 1097 N N . THR A 1 138 ? -8.944 3.893 15.799 1.00 95.06 138 THR A N 1
ATOM 1098 C CA . THR A 1 138 ? -8.142 5.111 15.671 1.00 95.06 138 THR A CA 1
ATOM 1099 C C . THR A 1 138 ? -8.462 5.817 14.360 1.00 95.06 138 THR A C 1
ATOM 1101 O O . THR A 1 138 ? -8.710 7.019 14.358 1.00 95.06 138 THR A O 1
ATOM 1104 N N . ILE A 1 139 ? -8.523 5.059 13.260 1.00 94.88 139 ILE A N 1
ATOM 1105 C CA . ILE A 1 139 ? -8.758 5.588 11.909 1.00 94.88 139 ILE A CA 1
ATOM 1106 C C . ILE A 1 139 ? -10.138 6.251 11.798 1.00 94.88 139 ILE A C 1
ATOM 1108 O O . ILE A 1 139 ? -10.251 7.329 11.231 1.00 94.88 139 ILE A O 1
ATOM 1112 N N . ALA A 1 140 ? -11.183 5.668 12.391 1.00 93.12 140 ALA A N 1
ATOM 1113 C CA . ALA A 1 140 ? -12.554 6.169 12.282 1.00 93.12 140 ALA A CA 1
ATOM 1114 C C . ALA A 1 140 ? -12.763 7.575 12.876 1.00 93.12 140 ALA A C 1
ATOM 1116 O O . ALA A 1 140 ? -13.729 8.248 12.522 1.00 93.12 140 ALA A O 1
ATOM 1117 N N . ASN A 1 141 ? -11.860 8.028 13.751 1.00 92.75 141 ASN A N 1
ATOM 1118 C CA . ASN A 1 141 ? -11.906 9.367 14.341 1.00 92.75 141 ASN A CA 1
ATOM 1119 C C . ASN A 1 141 ? -11.205 10.432 13.482 1.00 92.75 141 ASN A C 1
ATOM 1121 O O . ASN A 1 141 ? -11.193 11.604 13.855 1.00 92.75 141 ASN A O 1
ATOM 1125 N N . SER A 1 142 ? -10.590 10.041 12.365 1.00 94.25 142 SER A N 1
ATOM 1126 C CA . SER A 1 142 ? -9.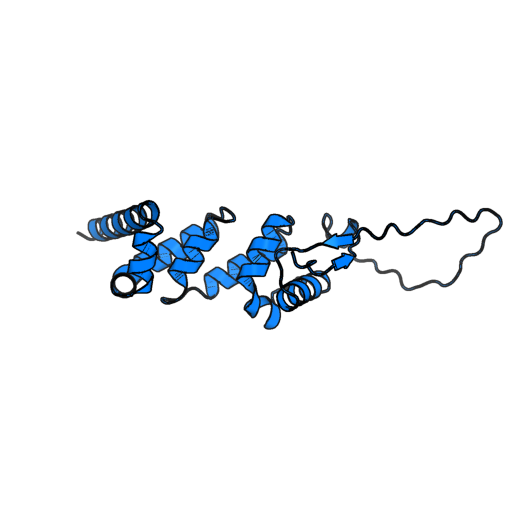812 10.938 11.519 1.00 94.25 142 SER A CA 1
ATOM 1127 C C . SER A 1 142 ? -10.683 11.632 10.460 1.00 94.25 142 SER A C 1
ATOM 1129 O O . SER A 1 142 ? -11.714 11.113 10.014 1.00 94.25 142 SER A O 1
ATOM 1131 N N . LEU A 1 143 ? -10.264 12.827 10.030 1.00 94.12 143 LEU A N 1
ATOM 1132 C CA . LEU A 1 143 ? -10.932 13.548 8.942 1.00 94.12 143 LEU A CA 1
ATOM 1133 C C . LEU A 1 143 ? -10.802 12.785 7.616 1.00 94.12 143 LEU A C 1
ATOM 1135 O O . LEU A 1 143 ? -11.736 12.754 6.816 1.00 94.12 143 LEU A O 1
ATOM 1139 N N . GLU A 1 144 ? -9.662 12.135 7.406 1.00 93.62 144 GLU A N 1
ATOM 1140 C CA . GLU A 1 144 ? -9.349 1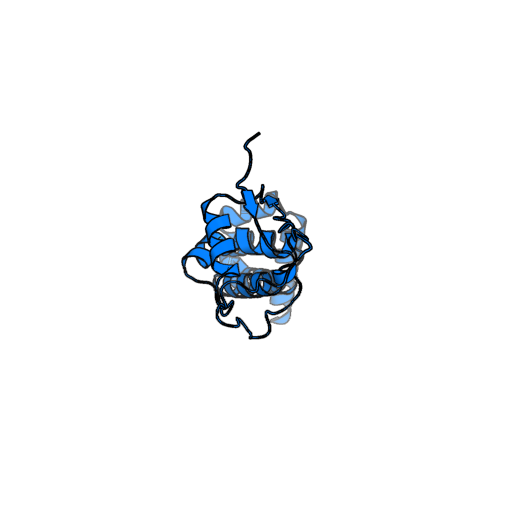1.319 6.238 1.00 93.62 144 GLU A CA 1
ATOM 1141 C C . GLU A 1 144 ? -10.350 10.176 6.090 1.00 93.62 144 GLU A C 1
ATOM 1143 O O . GLU A 1 144 ? -10.856 9.961 4.991 1.00 93.62 144 GLU A O 1
ATOM 1148 N N . PHE A 1 145 ? -10.717 9.508 7.190 1.00 94.75 145 PHE A N 1
ATOM 1149 C CA . PHE A 1 145 ? -11.742 8.467 7.160 1.00 94.75 145 PHE A CA 1
ATOM 1150 C C . PHE A 1 145 ? -13.123 9.020 6.803 1.00 94.75 145 PHE A C 1
ATOM 1152 O O . PHE A 1 145 ? -13.839 8.418 6.007 1.00 94.75 145 PHE A O 1
ATOM 1159 N N . LYS A 1 146 ? -13.498 10.196 7.320 1.00 94.38 146 LYS A N 1
ATOM 1160 C CA . LYS A 1 146 ? -14.775 10.838 6.966 1.00 94.38 146 LYS A CA 1
ATOM 1161 C C . LYS A 1 146 ? -14.846 11.194 5.477 1.00 94.38 146 LYS A C 1
ATOM 1163 O O . LYS A 1 146 ? -15.872 10.973 4.827 1.00 94.38 146 LYS A O 1
ATOM 1168 N N . LEU A 1 147 ? -13.758 11.734 4.929 1.00 95.25 147 LEU A N 1
ATOM 1169 C CA . LEU A 1 147 ? -13.654 12.045 3.503 1.00 95.25 147 LEU A CA 1
ATOM 1170 C C . LEU A 1 147 ? -13.673 10.768 2.657 1.00 95.25 147 LEU A C 1
ATOM 1172 O O . LEU A 1 147 ? -14.403 10.701 1.671 1.00 95.25 147 LEU A O 1
ATOM 1176 N N . PHE A 1 148 ? -12.930 9.744 3.074 1.00 95.56 148 PHE A N 1
ATOM 1177 C CA . PHE A 1 148 ? -12.934 8.427 2.449 1.00 95.56 148 PHE A CA 1
ATOM 1178 C C . PHE A 1 148 ? -14.342 7.818 2.424 1.00 95.56 148 PHE A C 1
ATOM 1180 O O . PHE A 1 148 ? -14.783 7.374 1.370 1.00 95.56 148 PHE A O 1
ATOM 1187 N N . ALA A 1 149 ? -15.083 7.877 3.533 1.00 95.06 149 ALA A N 1
ATOM 1188 C CA . ALA A 1 149 ? -16.431 7.321 3.637 1.00 95.06 149 ALA A CA 1
ATOM 1189 C C . ALA A 1 149 ? -17.453 8.005 2.726 1.00 95.06 149 ALA A C 1
ATOM 1191 O O . ALA A 1 149 ? -18.367 7.364 2.206 1.00 95.06 149 ALA A O 1
ATOM 1192 N N . THR A 1 150 ? -17.266 9.305 2.499 1.00 94.94 150 THR A N 1
ATOM 1193 C CA . THR A 1 150 ? -18.105 10.080 1.579 1.00 94.94 150 THR A CA 1
ATOM 1194 C C . THR A 1 150 ? -17.843 9.690 0.122 1.00 94.94 150 THR A C 1
ATOM 1196 O O . THR A 1 150 ? -18.767 9.689 -0.683 1.00 94.94 150 THR A O 1
ATOM 1199 N N . ARG A 1 151 ? -16.594 9.354 -0.225 1.00 94.56 151 ARG A N 1
ATOM 1200 C CA . ARG A 1 151 ? -16.204 8.961 -1.589 1.00 94.56 151 ARG A CA 1
ATOM 1201 C C . ARG A 1 151 ? -16.454 7.482 -1.886 1.00 94.56 151 ARG A C 1
ATOM 1203 O O . ARG A 1 151 ? -16.832 7.148 -3.000 1.00 94.56 151 ARG A O 1
ATOM 1210 N N . ASN A 1 152 ? -16.248 6.613 -0.898 1.00 93.69 152 ASN A N 1
ATOM 1211 C CA . ASN A 1 152 ? -16.242 5.158 -1.045 1.00 93.69 152 ASN A CA 1
ATOM 1212 C C . ASN A 1 152 ? -17.231 4.524 -0.066 1.00 93.69 152 ASN A C 1
ATOM 1214 O O . ASN A 1 152 ? -16.846 3.848 0.894 1.00 93.69 152 ASN A O 1
ATOM 1218 N N . THR A 1 153 ? -18.522 4.771 -0.282 1.00 94.38 153 THR A N 1
ATOM 1219 C CA . THR A 1 153 ? -19.570 4.298 0.631 1.00 94.38 153 THR A CA 1
ATOM 1220 C C . THR A 1 153 ? -19.605 2.771 0.716 1.00 94.38 153 THR A C 1
ATOM 1222 O O . THR A 1 153 ? -19.626 2.238 1.823 1.00 94.38 153 THR A O 1
ATOM 1225 N N . ASP A 1 154 ? -19.510 2.064 -0.413 1.00 93.00 154 ASP A N 1
ATOM 1226 C CA . ASP A 1 154 ? -19.534 0.594 -0.436 1.00 93.00 154 ASP A CA 1
ATOM 1227 C C . ASP A 1 154 ? -18.346 -0.013 0.316 1.00 93.00 154 ASP A C 1
ATOM 1229 O O . ASP A 1 154 ? -18.527 -0.854 1.199 1.00 93.00 154 ASP A O 1
ATOM 1233 N N . LEU A 1 155 ? -17.137 0.490 0.045 1.00 93.31 155 LEU A N 1
ATOM 1234 C CA . LEU A 1 155 ? -15.920 0.031 0.716 1.00 93.31 155 LEU A CA 1
ATOM 1235 C C . LEU A 1 155 ? -15.968 0.310 2.223 1.00 93.31 155 LEU A C 1
ATOM 1237 O O . LEU A 1 155 ? -15.511 -0.484 3.040 1.00 93.31 155 LEU A O 1
ATOM 1241 N N . THR A 1 156 ? -16.569 1.434 2.612 1.00 95.88 156 THR A N 1
ATOM 1242 C CA . THR A 1 156 ? -16.763 1.775 4.024 1.00 95.88 156 THR A CA 1
ATOM 1243 C C . THR A 1 156 ? -17.719 0.804 4.698 1.00 95.88 156 THR A C 1
ATOM 1245 O O . THR A 1 156 ? -17.419 0.312 5.784 1.00 95.88 156 THR A O 1
ATOM 1248 N N . VAL A 1 157 ? -18.849 0.484 4.062 1.00 95.88 157 VAL A N 1
ATOM 1249 C CA . VAL A 1 157 ? -19.790 -0.519 4.577 1.00 95.88 157 VAL A CA 1
ATOM 1250 C C . VAL A 1 157 ? -19.093 -1.869 4.748 1.00 95.88 157 VAL A C 1
ATOM 1252 O O . VAL A 1 157 ? -19.309 -2.539 5.759 1.00 95.88 157 VAL A O 1
ATOM 1255 N N . GLU A 1 158 ? -18.230 -2.253 3.809 1.00 95.19 158 GLU A N 1
ATOM 1256 C CA . GLU A 1 158 ? -17.443 -3.482 3.889 1.00 95.19 158 GLU A CA 1
ATOM 1257 C C . GLU A 1 158 ? -16.478 -3.481 5.083 1.00 95.19 158 GLU A C 1
ATOM 1259 O O . GLU A 1 158 ? -16.496 -4.420 5.883 1.00 95.19 158 GLU A O 1
ATOM 1264 N N . ILE A 1 159 ? -15.716 -2.398 5.274 1.00 95.81 159 ILE A N 1
ATOM 1265 C CA . ILE A 1 159 ? -14.813 -2.219 6.423 1.00 95.81 159 ILE A CA 1
ATOM 1266 C C . ILE A 1 159 ? -15.584 -2.340 7.743 1.00 95.81 159 ILE A C 1
ATOM 1268 O O . ILE A 1 159 ? -15.170 -3.078 8.641 1.00 95.81 159 ILE A O 1
ATOM 1272 N N . ILE A 1 160 ? -16.716 -1.638 7.874 1.00 94.88 160 ILE A N 1
ATOM 1273 C CA . ILE A 1 160 ? -17.535 -1.666 9.094 1.00 94.88 160 ILE A CA 1
ATOM 1274 C C . ILE A 1 160 ? -18.087 -3.072 9.345 1.00 94.88 160 ILE A C 1
ATOM 1276 O O . ILE A 1 160 ? -17.991 -3.577 10.466 1.00 94.88 160 ILE A O 1
ATOM 1280 N N . ARG A 1 161 ? -18.624 -3.731 8.312 1.00 94.81 161 ARG A N 1
ATOM 1281 C CA . ARG A 1 161 ? -19.162 -5.094 8.411 1.00 94.81 161 ARG A CA 1
ATOM 1282 C C . ARG A 1 161 ? -18.088 -6.080 8.860 1.00 94.81 161 ARG A C 1
ATOM 1284 O O . ARG A 1 161 ? -18.319 -6.849 9.791 1.00 94.81 161 ARG A O 1
ATOM 1291 N N . ALA A 1 162 ? -16.914 -6.034 8.237 1.00 94.56 162 ALA A N 1
ATOM 1292 C CA . ALA A 1 162 ? -15.797 -6.909 8.566 1.00 94.56 162 ALA A CA 1
ATOM 12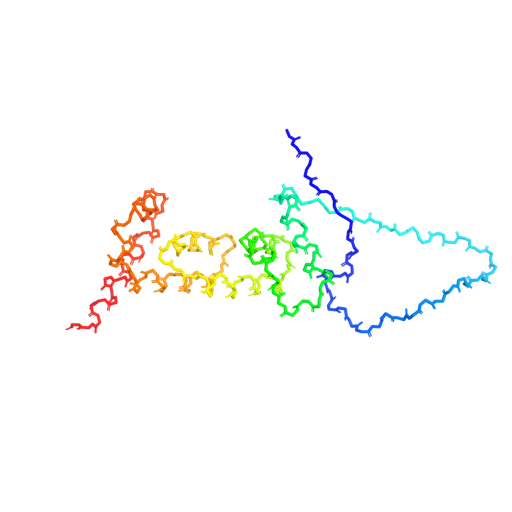93 C C . ALA A 1 162 ? -15.270 -6.655 9.988 1.00 94.56 162 ALA A C 1
ATOM 1295 O O . ALA A 1 162 ? -14.998 -7.599 10.733 1.00 94.56 162 ALA A O 1
ATOM 1296 N N . TYR A 1 163 ? -15.203 -5.392 10.415 1.00 94.06 163 TYR A N 1
ATOM 1297 C CA . TYR A 1 163 ? -14.839 -5.039 11.784 1.00 94.06 163 TYR A CA 1
ATOM 1298 C C . TYR A 1 163 ? -15.838 -5.572 12.822 1.00 94.06 163 TYR A C 1
ATOM 1300 O O . TYR A 1 163 ? -15.428 -6.149 13.832 1.00 94.06 163 TYR A O 1
ATOM 1308 N N . MET A 1 164 ? -17.143 -5.418 12.575 1.00 91.38 164 MET A N 1
ATOM 1309 C CA . MET A 1 164 ? -18.194 -5.948 13.453 1.00 91.38 164 MET A CA 1
ATOM 1310 C C . MET A 1 164 ? -18.143 -7.477 13.532 1.00 91.38 164 MET A C 1
ATOM 1312 O O . MET A 1 164 ? -18.155 -8.032 14.630 1.00 91.38 164 MET A O 1
ATOM 1316 N N . ALA A 1 165 ? -18.008 -8.157 12.389 1.00 90.56 165 ALA A N 1
ATOM 1317 C CA . ALA A 1 165 ? -17.886 -9.612 12.333 1.00 90.56 165 ALA A CA 1
ATOM 1318 C C . ALA A 1 165 ? -16.671 -10.109 13.129 1.00 90.56 165 ALA A C 1
ATOM 1320 O O . ALA A 1 165 ? -16.793 -11.044 13.916 1.00 90.56 165 ALA A O 1
ATOM 1321 N N . ARG A 1 166 ? -15.520 -9.432 13.011 1.00 83.81 166 ARG A N 1
ATOM 1322 C CA . ARG A 1 166 ? -14.322 -9.752 13.797 1.00 83.81 166 ARG A CA 1
ATOM 1323 C C . ARG A 1 166 ? -14.562 -9.620 15.301 1.00 83.81 166 ARG A C 1
ATOM 1325 O O . ARG A 1 166 ? -14.036 -10.427 16.058 1.00 83.81 166 ARG A O 1
ATOM 1332 N N . ARG A 1 167 ? -15.334 -8.626 15.757 1.00 74.62 167 ARG A N 1
ATOM 1333 C CA . ARG A 1 167 ? -15.648 -8.452 17.188 1.00 74.62 167 ARG A CA 1
ATOM 1334 C C . ARG A 1 167 ? -16.596 -9.519 17.732 1.00 74.62 167 ARG A C 1
ATOM 1336 O O . ARG A 1 167 ? -16.424 -9.908 18.882 1.00 74.62 167 ARG A O 1
ATOM 1343 N N . ASN A 1 168 ? -17.538 -9.993 16.920 1.00 68.69 168 ASN A N 1
ATOM 1344 C CA . ASN A 1 168 ? -18.522 -11.004 17.318 1.00 68.69 168 ASN A CA 1
ATOM 1345 C C . ASN A 1 168 ? -17.938 -12.420 17.459 1.00 68.69 168 ASN A C 1
ATOM 1347 O O . ASN A 1 168 ? -18.619 -13.289 17.974 1.00 68.69 168 ASN A O 1
ATOM 1351 N N . ILE A 1 169 ? -16.697 -12.665 17.023 1.00 60.03 169 ILE A N 1
ATOM 1352 C CA . ILE A 1 169 ? -16.008 -13.957 17.217 1.00 60.03 169 ILE A CA 1
ATOM 1353 C C . ILE A 1 169 ? -15.406 -14.074 18.636 1.00 60.03 169 ILE A C 1
ATOM 1355 O O . ILE A 1 169 ? -15.050 -15.164 19.071 1.00 60.03 169 ILE A O 1
ATOM 1359 N N . TYR A 1 170 ? -15.285 -12.962 19.371 1.00 53.56 170 TYR A N 1
ATOM 1360 C CA . TYR A 1 170 ? -14.675 -12.916 20.710 1.00 53.56 170 TYR A CA 1
ATOM 1361 C C . TYR A 1 170 ? -15.693 -12.755 21.858 1.00 53.56 170 TYR A C 1
ATOM 1363 O O . TYR A 1 170 ? -15.289 -12.442 22.979 1.00 53.56 170 TYR A O 1
ATOM 1371 N N . TYR A 1 171 ? -16.984 -12.954 21.581 1.00 45.66 171 TYR A N 1
ATOM 1372 C CA . TYR A 1 171 ? -18.087 -13.041 22.548 1.00 45.66 171 TYR A CA 1
ATOM 1373 C C . TYR A 1 171 ? -18.956 -14.250 22.208 1.00 45.66 171 TYR A C 1
ATOM 1375 O O . TYR A 1 171 ? -19.591 -14.776 23.145 1.00 45.66 171 TYR A O 1
#

Radius of gyration: 22.6 Å; chains: 1; bounding box: 55×34×73 Å

InterPro domains:
  IPR000210 BTB/POZ domain [PF00651] (40-103)
  IPR011333 SKP1/BTB/POZ domain superfamily [G3DSA:3.30.710.10] (10-104)
  IPR011333 SKP1/BTB/POZ domain superfamily [SSF54695] (37-102)
  IPR044784 BTB/POZ domain containing protein At1g01640-like [PTHR47274] (41-167)

Foldseek 3Di:
DDQADKDWDDPVLQPDDPDDDPDDDDPDDDDDDDPPPPPPPGDIDGDRQDDPLQVVQVVCCSPDPLPAHDPSCLVNLLVQLLVCVVSVVVSSNVRSLVSLLVPDDLVCLLVQCVSCVRPVPVVSNVSSLVSCLVCVVVNVPDPVVVVSCVVCVPVNVVSVVVSVVVVVVVD

Secondary structure (DSSP, 8-state):
---PPEEEE-GGGTSS---S-----------SS---------EEEE-TT--HHHHHHHHHHHHS-SSS--HHHHHTHHHHHHHHHHTT-HHHHHHHHHHHHHT--TTTHHHHHHHTBTTB-HHHHHHHHHHHHHHHHHHTTSHHHHHHHHH-HHHHHHHHHHHHHHHHTT-

Sequence (171 aa):
MGVGPILNFKKKLITGRPKKQIRKNPETFCCRGHHVMLKRSCETVTFSELKHEELEALVKFIYSDGSGLSAKEKEHVRSLYVTADKYEIPHLRDLCRNELVKSLNLSNALEVLELSLIPLDNALHDAAFCYIINNLKTIANSLEFKLFATRNTDLTVEIIRAYMARRNIYY

pLDDT: mean 77.16, std 23.58, range [30.16, 97.38]